Protein AF-A0A2M8S695-F1 (afdb_monomer_lite)

Radius of gyration: 12.49 Å; chains: 1; bounding box: 29×27×32 Å

pLDDT: mean 77.57, std 9.32, range [53.56, 92.5]

Secondary structure (DSSP, 8-state):
--HHHHHHHHTSTT-------S-HHHHHHHHHTTS-SEEEE--TTHHHHHHTT-----EEEE-TT-HHHHHHHHHHH--

Structure (mmCIF, N/CA/C/O backbone):
data_AF-A0A2M8S695-F1
#
_entry.id   AF-A0A2M8S695-F1
#
loop_
_atom_site.group_PDB
_atom_site.id
_atom_site.type_symbol
_atom_site.label_atom_id
_atom_site.label_alt_id
_atom_site.label_comp_id
_atom_site.label_asym_id
_atom_site.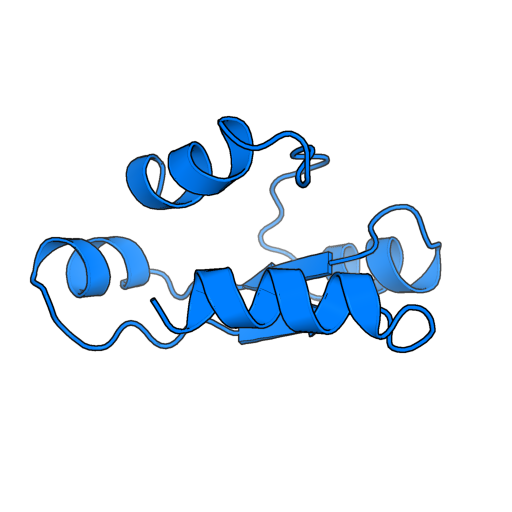label_entity_id
_atom_site.label_seq_id
_atom_site.pdbx_PDB_ins_code
_atom_site.Cartn_x
_atom_site.Cartn_y
_atom_site.Cartn_z
_atom_site.occupancy
_atom_site.B_iso_or_equiv
_atom_site.auth_seq_id
_atom_site.auth_comp_id
_atom_site.auth_asym_id
_atom_site.auth_atom_id
_atom_site.pdbx_PDB_model_num
ATOM 1 N N . MET A 1 1 ? -15.337 -2.957 4.551 1.00 53.72 1 MET A N 1
ATOM 2 C CA . MET A 1 1 ? -14.260 -2.660 3.582 1.00 53.72 1 MET A CA 1
ATOM 3 C C . MET A 1 1 ? -13.527 -1.416 4.057 1.00 53.72 1 MET A C 1
ATOM 5 O O . MET A 1 1 ? -14.166 -0.560 4.650 1.00 53.72 1 MET A O 1
ATOM 9 N N . SER A 1 2 ? -12.213 -1.334 3.850 1.00 64.44 2 SER A N 1
ATOM 10 C CA . SER A 1 2 ? -11.321 -0.281 4.370 1.00 64.44 2 SER A CA 1
ATOM 11 C C . SER A 1 2 ? -11.364 1.025 3.567 1.00 64.44 2 SER A C 1
ATOM 13 O O . SER A 1 2 ? -10.319 1.629 3.326 1.00 64.44 2 SER A O 1
ATOM 15 N N . GLU A 1 3 ? -12.538 1.428 3.080 1.00 69.19 3 GLU A N 1
ATOM 16 C CA . GLU A 1 3 ? -12.669 2.538 2.127 1.00 69.19 3 GLU A CA 1
ATOM 17 C C . GLU A 1 3 ? -12.165 3.866 2.699 1.00 69.19 3 GLU A C 1
ATOM 19 O O . GLU A 1 3 ? -11.452 4.576 1.999 1.00 69.19 3 GLU A O 1
ATOM 24 N N . ASP A 1 4 ? -12.413 4.152 3.979 1.00 70.81 4 ASP A N 1
ATOM 25 C CA . ASP A 1 4 ? -11.932 5.378 4.637 1.00 70.81 4 ASP A CA 1
ATOM 26 C C . ASP A 1 4 ? -10.402 5.479 4.660 1.00 70.81 4 ASP A C 1
ATOM 28 O O . ASP A 1 4 ? -9.829 6.543 4.427 1.00 70.81 4 ASP A O 1
ATOM 32 N N . PHE A 1 5 ? -9.724 4.353 4.896 1.00 73.94 5 PHE A N 1
ATOM 33 C CA . PHE A 1 5 ? -8.266 4.294 4.864 1.00 73.94 5 PHE A CA 1
ATOM 34 C C . PHE A 1 5 ? -7.747 4.474 3.437 1.00 73.94 5 PHE A C 1
ATOM 36 O O . PHE A 1 5 ? -6.851 5.273 3.195 1.00 73.94 5 PHE A O 1
ATOM 43 N N . ILE A 1 6 ? -8.352 3.787 2.463 1.00 75.69 6 ILE A N 1
ATOM 44 C CA . ILE A 1 6 ? -7.949 3.900 1.056 1.00 75.69 6 ILE A CA 1
ATOM 45 C C . ILE A 1 6 ? -8.207 5.316 0.516 1.00 75.69 6 ILE A C 1
ATOM 47 O O . ILE A 1 6 ? -7.424 5.819 -0.291 1.00 75.69 6 ILE A O 1
ATOM 51 N N . ASN A 1 7 ? -9.262 5.990 0.975 1.00 75.19 7 ASN A N 1
ATOM 52 C CA . ASN A 1 7 ? -9.593 7.353 0.568 1.00 75.19 7 ASN A CA 1
ATOM 53 C C . ASN A 1 7 ? -8.504 8.369 0.943 1.00 75.19 7 ASN A C 1
ATOM 55 O O . ASN A 1 7 ? -8.305 9.320 0.190 1.00 75.19 7 ASN A O 1
ATOM 59 N N . GLN A 1 8 ? -7.729 8.133 2.007 1.00 73.31 8 GLN A N 1
ATOM 60 C CA . GLN A 1 8 ? -6.572 8.976 2.343 1.00 73.31 8 GLN A CA 1
ATOM 61 C C . GLN A 1 8 ? -5.468 8.901 1.282 1.00 73.31 8 GLN A C 1
ATOM 63 O O . GLN A 1 8 ? -4.809 9.899 1.006 1.00 73.31 8 GLN A O 1
ATOM 68 N N . PHE A 1 9 ? -5.316 7.752 0.618 1.00 72.06 9 PHE A N 1
ATOM 69 C CA . PHE A 1 9 ? -4.400 7.612 -0.515 1.00 72.06 9 PHE A CA 1
ATOM 70 C C . PHE A 1 9 ? -4.986 8.236 -1.784 1.00 72.06 9 PHE A C 1
ATOM 72 O O . PHE A 1 9 ? -4.261 8.853 -2.550 1.00 72.06 9 PHE A O 1
ATOM 79 N N . ARG A 1 10 ? -6.302 8.126 -2.017 1.00 67.50 10 ARG A N 1
ATOM 80 C CA . ARG A 1 10 ? -6.943 8.707 -3.218 1.00 67.50 10 ARG A CA 1
ATOM 81 C C . ARG A 1 10 ? -6.937 10.238 -3.230 1.00 67.50 10 ARG A C 1
ATOM 83 O O . ARG A 1 10 ? -7.054 10.815 -4.305 1.00 67.50 10 ARG A O 1
ATOM 90 N N . GLY A 1 11 ? -6.847 10.874 -2.062 1.00 66.44 11 GLY A N 1
ATOM 91 C CA . GLY A 1 11 ? -6.825 12.330 -1.919 1.00 66.44 11 GLY A CA 1
ATOM 92 C C . GLY A 1 11 ? -5.448 12.980 -2.071 1.00 66.44 11 GLY A C 1
ATOM 93 O O . GLY A 1 11 ? -5.376 14.202 -1.993 1.00 66.44 11 GLY A O 1
ATOM 94 N N . SER A 1 12 ? -4.369 12.210 -2.259 1.00 69.06 12 SER A N 1
ATOM 95 C CA . SER A 1 12 ? -3.014 12.759 -2.380 1.00 69.06 12 SER A CA 1
ATOM 96 C C . SER A 1 12 ? -2.489 12.684 -3.816 1.00 69.06 12 SER A C 1
ATOM 98 O O . SER A 1 12 ? -2.735 11.716 -4.534 1.00 69.06 12 SER A O 1
ATOM 100 N N . ASP A 1 13 ? -1.688 13.674 -4.219 1.00 74.19 13 ASP A N 1
ATOM 101 C CA . ASP A 1 13 ? -1.011 13.680 -5.528 1.00 74.19 13 ASP A CA 1
ATOM 102 C C . ASP A 1 13 ? 0.070 12.587 -5.652 1.00 74.19 13 ASP A C 1
ATOM 104 O O . ASP A 1 13 ? 0.600 12.336 -6.736 1.00 74.19 13 ASP A O 1
ATOM 108 N N . TYR A 1 14 ? 0.393 11.915 -4.542 1.00 70.44 14 TYR A N 1
ATOM 109 C CA . TYR A 1 14 ? 1.436 10.895 -4.464 1.00 70.44 14 TYR A CA 1
ATOM 110 C C . TYR A 1 14 ? 0.938 9.496 -4.824 1.00 70.44 14 TYR A C 1
ATOM 112 O O . TYR A 1 14 ? 1.745 8.641 -5.189 1.00 70.44 14 TYR A O 1
ATOM 120 N N . PHE A 1 15 ? -0.371 9.237 -4.735 1.00 76.94 15 PHE A N 1
ATOM 121 C CA . PHE A 1 15 ? -0.913 7.900 -4.946 1.00 76.94 15 PHE A CA 1
ATOM 122 C C . PHE A 1 15 ? -1.997 7.874 -6.014 1.00 76.94 15 PHE A C 1
ATOM 124 O O . PHE A 1 15 ? -2.985 8.600 -5.991 1.00 76.94 15 PHE A O 1
ATOM 131 N N . ARG A 1 16 ? -1.854 6.917 -6.931 1.00 84.19 16 ARG A N 1
ATOM 132 C CA . ARG A 1 16 ? -2.913 6.528 -7.858 1.00 84.19 16 ARG A CA 1
ATOM 133 C C . ARG A 1 16 ? -3.266 5.075 -7.600 1.00 84.19 16 ARG 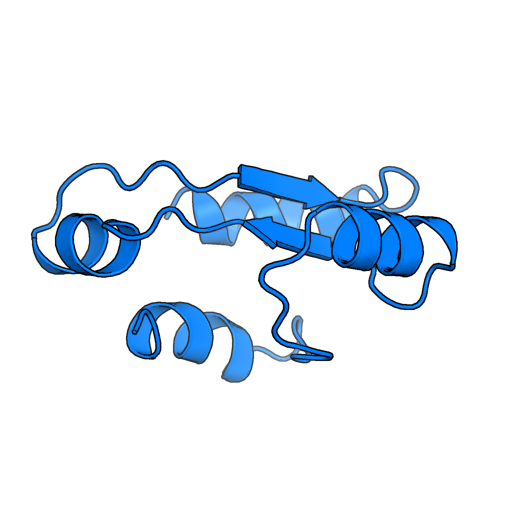A C 1
ATOM 135 O O . ARG A 1 16 ? -2.436 4.190 -7.791 1.00 84.19 16 ARG A O 1
ATOM 142 N N . LEU A 1 17 ? -4.507 4.820 -7.196 1.00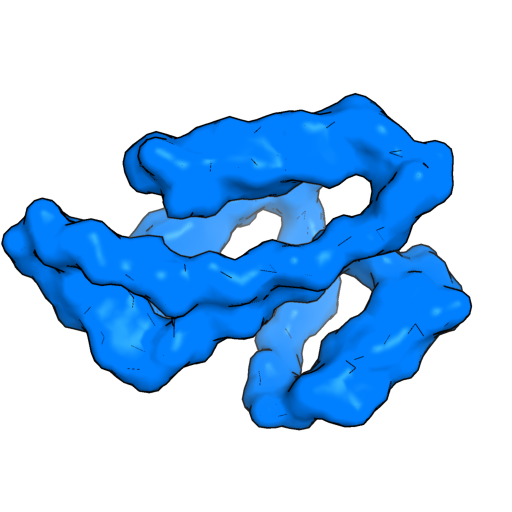 85.00 17 LEU A N 1
ATOM 143 C CA . LEU A 1 17 ? -5.005 3.457 -7.052 1.00 85.00 17 LEU A CA 1
ATOM 144 C C . LEU A 1 17 ? -5.050 2.778 -8.430 1.00 85.00 17 LEU A C 1
ATOM 146 O O . LEU A 1 17 ? -5.843 3.163 -9.285 1.00 85.00 17 LEU A O 1
ATOM 150 N N . VAL A 1 18 ? -4.204 1.766 -8.632 1.00 89.31 18 VAL A N 1
ATOM 151 C CA . VAL A 1 18 ? -4.138 1.011 -9.895 1.00 89.31 18 VAL A CA 1
ATOM 152 C C . VAL A 1 18 ? -5.098 -0.178 -9.889 1.00 89.31 18 VAL A C 1
ATOM 154 O O . VAL A 1 18 ? -5.779 -0.423 -10.883 1.00 89.31 18 VAL A O 1
ATOM 157 N N . LYS A 1 19 ? -5.148 -0.940 -8.787 1.00 88.75 19 LYS A N 1
ATOM 158 C CA . LYS A 1 19 ? -5.944 -2.169 -8.694 1.00 88.75 19 LYS A CA 1
ATOM 159 C C . LYS A 1 19 ? -6.175 -2.604 -7.245 1.00 88.75 19 LYS A C 1
ATOM 161 O O . LYS A 1 19 ? -5.281 -2.473 -6.415 1.00 88.75 19 LYS A O 1
ATOM 166 N N . TYR A 1 20 ? -7.336 -3.206 -6.987 1.00 88.75 20 TYR A N 1
ATOM 167 C CA . TYR A 1 20 ? -7.566 -4.063 -5.822 1.00 88.75 20 TYR A CA 1
ATOM 168 C C . TYR A 1 20 ? -7.296 -5.526 -6.181 1.00 88.75 20 TYR A C 1
ATOM 170 O O . TYR A 1 20 ? -7.757 -6.005 -7.219 1.00 88.75 20 TYR A O 1
ATOM 178 N N . THR A 1 21 ? -6.574 -6.245 -5.325 1.00 89.12 21 THR A N 1
ATOM 179 C CA . THR A 1 21 ? -6.381 -7.692 -5.464 1.00 89.12 21 THR A CA 1
ATOM 180 C C . THR A 1 21 ? -6.370 -8.369 -4.101 1.00 89.12 21 THR A C 1
ATOM 182 O O . THR A 1 21 ? -5.901 -7.800 -3.118 1.00 89.12 21 THR A O 1
ATOM 185 N N . GLN A 1 22 ? -6.894 -9.592 -4.053 1.00 87.81 22 GLN A N 1
ATOM 186 C CA . GLN A 1 22 ? -6.789 -10.493 -2.902 1.00 87.81 22 GLN A CA 1
ATOM 187 C C . GLN A 1 22 ? -5.677 -11.540 -3.098 1.00 87.81 22 GLN A C 1
ATOM 189 O O . GLN A 1 22 ? -5.420 -12.343 -2.207 1.00 87.81 22 GLN A O 1
ATOM 194 N N . SER A 1 23 ? -5.015 -11.553 -4.262 1.00 89.44 23 SER A N 1
ATOM 195 C CA . SER A 1 23 ? -3.979 -12.527 -4.603 1.00 89.44 23 SER A CA 1
ATOM 196 C C . SER A 1 23 ? -2.590 -11.948 -4.354 1.00 89.44 23 SER A C 1
ATOM 198 O O . SER A 1 23 ? -2.169 -10.986 -5.000 1.00 89.44 23 SER A O 1
ATOM 200 N N . TYR A 1 24 ? -1.843 -12.589 -3.454 1.00 85.62 24 TYR A N 1
ATOM 201 C CA . TYR A 1 24 ? -0.438 -12.262 -3.220 1.00 85.62 24 TYR A CA 1
ATOM 202 C C . TYR A 1 24 ? 0.406 -12.410 -4.497 1.00 85.62 24 TYR A C 1
ATOM 204 O O . TYR A 1 24 ? 1.220 -11.541 -4.807 1.00 85.62 24 TYR A O 1
ATOM 212 N N . ASP A 1 25 ? 0.176 -13.466 -5.281 1.00 91.25 25 ASP A N 1
ATOM 213 C CA . ASP A 1 25 ? 0.915 -13.710 -6.524 1.00 91.25 25 ASP A CA 1
ATOM 214 C C . ASP A 1 25 ? 0.634 -12.650 -7.587 1.00 91.25 25 ASP A C 1
ATOM 216 O O . ASP A 1 25 ? 1.527 -12.257 -8.342 1.00 91.25 25 ASP A O 1
ATOM 220 N N . GLU A 1 26 ? -0.605 -12.161 -7.662 1.00 92.50 26 GLU A N 1
ATOM 221 C CA . GLU A 1 26 ? -0.929 -11.038 -8.531 1.00 92.50 26 GLU A CA 1
ATOM 222 C C . GLU A 1 26 ? -0.212 -9.766 -8.084 1.00 92.50 26 GLU A C 1
ATOM 224 O O . GLU A 1 26 ? 0.416 -9.107 -8.916 1.00 92.50 26 GLU A O 1
ATOM 229 N N . LEU A 1 27 ? -0.236 -9.454 -6.786 1.00 89.12 27 LEU A N 1
ATOM 230 C CA . LEU A 1 27 ? 0.469 -8.291 -6.259 1.00 89.12 27 LEU A CA 1
ATOM 231 C C . LEU A 1 27 ? 1.974 -8.365 -6.554 1.00 89.12 27 LEU A C 1
ATOM 233 O O . LEU A 1 27 ? 2.559 -7.413 -7.072 1.00 89.12 27 LEU A O 1
ATOM 237 N N . LYS A 1 28 ? 2.588 -9.524 -6.302 1.00 88.31 28 LYS A N 1
ATOM 238 C CA . LYS A 1 28 ? 4.002 -9.776 -6.591 1.00 88.31 28 LYS A CA 1
ATOM 239 C C . LYS A 1 28 ? 4.316 -9.590 -8.075 1.00 88.31 28 LYS A C 1
ATOM 241 O O . LYS A 1 28 ? 5.314 -8.964 -8.417 1.00 88.31 28 LYS A O 1
ATOM 246 N N . ARG A 1 29 ? 3.457 -10.080 -8.972 1.00 91.88 29 ARG A N 1
ATOM 247 C CA . ARG A 1 29 ? 3.612 -9.905 -10.425 1.00 91.88 29 ARG A CA 1
ATOM 248 C C . ARG A 1 29 ? 3.524 -8.439 -10.841 1.00 91.88 29 ARG A C 1
ATOM 250 O O . ARG A 1 29 ? 4.296 -8.009 -11.694 1.00 91.88 29 ARG A O 1
ATOM 257 N N . LEU A 1 30 ? 2.603 -7.671 -10.260 1.00 91.38 30 LEU A N 1
ATOM 258 C CA . LEU A 1 30 ? 2.451 -6.241 -10.547 1.00 91.38 30 LEU A CA 1
ATOM 259 C C . LEU A 1 30 ? 3.681 -5.440 -10.103 1.00 91.38 30 LEU A C 1
ATOM 261 O O . LEU A 1 30 ? 4.130 -4.577 -10.856 1.00 91.38 30 LEU A O 1
ATOM 265 N N . LEU A 1 31 ? 4.250 -5.775 -8.941 1.00 87.25 31 LEU A N 1
ATOM 266 C CA . LEU A 1 31 ? 5.501 -5.191 -8.448 1.00 87.25 31 LEU A CA 1
ATOM 267 C C . LEU A 1 31 ? 6.686 -5.558 -9.351 1.00 87.25 31 LEU A C 1
ATOM 269 O O . LEU A 1 31 ? 7.366 -4.680 -9.868 1.00 87.25 31 LEU A O 1
ATOM 273 N N . LEU A 1 32 ? 6.896 -6.852 -9.624 1.00 87.94 32 LEU A N 1
ATOM 274 C CA . LEU A 1 32 ? 8.018 -7.323 -10.450 1.00 87.94 32 LEU A CA 1
ATOM 275 C C . LEU A 1 32 ? 7.960 -6.803 -11.893 1.00 87.94 32 LEU A C 1
ATOM 277 O O . LEU A 1 32 ? 8.996 -6.572 -12.510 1.00 87.94 32 LEU A O 1
ATOM 281 N N . SER A 1 33 ? 6.756 -6.606 -12.437 1.00 91.19 33 SER A N 1
ATOM 282 C CA . SER A 1 33 ? 6.557 -6.011 -13.766 1.00 91.19 33 SER A CA 1
ATOM 283 C C . SER A 1 33 ? 6.563 -4.479 -13.764 1.00 91.19 33 SER A C 1
ATOM 285 O O . SER A 1 33 ? 6.299 -3.882 -14.807 1.00 91.19 33 SER A O 1
ATOM 287 N N . ARG A 1 34 ? 6.844 -3.842 -12.615 1.00 86.75 34 ARG A N 1
ATOM 288 C CA . ARG A 1 34 ? 6.851 -2.383 -12.413 1.00 86.75 34 ARG A CA 1
ATOM 289 C C . ARG A 1 34 ? 5.560 -1.684 -12.842 1.00 86.75 34 ARG A C 1
ATOM 291 O O . ARG A 1 34 ? 5.560 -0.505 -13.183 1.00 86.75 34 ARG A O 1
ATOM 298 N N . ARG A 1 35 ? 4.432 -2.401 -12.828 1.00 89.31 35 ARG A N 1
ATOM 299 C CA . ARG A 1 35 ? 3.107 -1.808 -13.079 1.00 89.31 35 ARG A CA 1
ATOM 300 C C . ARG A 1 35 ? 2.571 -1.059 -11.865 1.00 89.31 35 ARG A C 1
ATOM 302 O O . ARG A 1 35 ? 1.699 -0.209 -12.015 1.00 89.31 35 ARG A O 1
ATOM 309 N N . VAL A 1 36 ? 3.081 -1.386 -10.683 1.00 89.56 36 VAL A N 1
ATOM 310 C CA . VAL A 1 36 ? 2.867 -0.645 -9.440 1.00 89.56 36 VAL A CA 1
ATOM 311 C C . VAL A 1 36 ? 4.206 -0.504 -8.726 1.00 89.56 36 VAL A C 1
ATOM 313 O O . VAL A 1 36 ? 5.036 -1.408 -8.794 1.00 89.56 36 VAL A O 1
ATOM 316 N N . GLN A 1 37 ? 4.406 0.614 -8.035 1.00 85.38 37 GLN A N 1
ATOM 317 C CA . GLN A 1 37 ? 5.597 0.843 -7.205 1.00 85.38 37 GLN A CA 1
ATOM 318 C C . GLN A 1 37 ? 5.406 0.308 -5.777 1.00 85.38 37 GLN A C 1
ATOM 320 O O . GLN A 1 37 ? 6.373 0.082 -5.054 1.00 85.38 37 GLN A O 1
ATOM 325 N N . VAL A 1 38 ? 4.146 0.117 -5.368 1.00 85.56 38 VAL A N 1
ATOM 326 C CA . VAL A 1 38 ? 3.752 -0.189 -3.992 1.00 85.56 38 VAL A CA 1
ATOM 327 C C . VAL A 1 38 ? 2.574 -1.157 -3.986 1.00 85.56 38 VAL A C 1
ATOM 329 O O . VAL A 1 38 ? 1.628 -1.015 -4.761 1.00 85.56 38 VAL A O 1
ATOM 332 N N . GLY A 1 39 ? 2.626 -2.120 -3.073 1.00 87.75 39 GLY A N 1
ATOM 333 C CA . GLY A 1 39 ? 1.535 -2.996 -2.685 1.00 87.75 39 GLY A CA 1
ATOM 334 C C . GLY A 1 39 ? 1.184 -2.818 -1.220 1.00 87.75 39 GLY A C 1
ATOM 335 O O . GLY A 1 39 ? 2.074 -2.860 -0.376 1.00 87.75 39 GLY A O 1
ATOM 336 N N . LEU A 1 40 ? -0.103 -2.678 -0.911 1.00 83.81 40 LEU A N 1
ATOM 337 C CA . LEU A 1 40 ? -0.604 -2.682 0.462 1.00 83.81 40 LEU A CA 1
ATOM 338 C C . LEU A 1 40 ? -1.437 -3.938 0.685 1.00 83.81 40 LEU A C 1
ATOM 340 O O . LEU A 1 40 ? -2.404 -4.185 -0.035 1.00 83.81 40 LEU A O 1
ATOM 344 N N . MET A 1 41 ? -1.062 -4.720 1.690 1.00 84.31 41 MET A N 1
ATOM 345 C CA . MET A 1 41 ? -1.832 -5.859 2.161 1.00 84.31 41 MET A CA 1
ATOM 346 C C . MET A 1 41 ? -2.427 -5.511 3.521 1.00 84.31 41 MET A C 1
ATOM 348 O O . MET A 1 41 ? -1.712 -5.285 4.500 1.00 84.31 41 MET A O 1
ATOM 352 N N . LEU A 1 42 ? -3.755 -5.449 3.554 1.00 82.19 42 LEU A N 1
ATOM 353 C CA . LEU A 1 42 ? -4.526 -5.135 4.747 1.00 82.19 42 LEU A CA 1
ATOM 354 C C . LEU A 1 42 ? -5.207 -6.419 5.237 1.00 82.19 42 LEU A C 1
ATOM 356 O O . LEU A 1 42 ? -5.885 -7.072 4.437 1.00 82.19 42 LEU A O 1
ATOM 360 N N . PRO A 1 43 ? -5.040 -6.809 6.512 1.00 79.69 43 PRO A N 1
ATOM 361 C CA . PRO A 1 43 ? -5.785 -7.929 7.071 1.00 79.69 43 PRO A CA 1
ATOM 362 C C . PRO 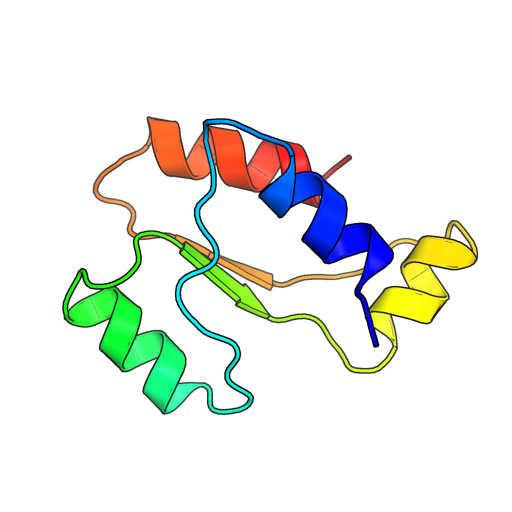A 1 43 ? -7.292 -7.631 7.092 1.00 79.69 43 PRO A C 1
ATOM 364 O O . PRO A 1 43 ? -7.723 -6.477 7.031 1.00 79.69 43 PRO A O 1
ATOM 367 N N . TYR A 1 44 ? -8.113 -8.679 7.173 1.00 80.94 44 TYR A N 1
ATOM 368 C CA . TYR A 1 44 ? -9.575 -8.564 7.077 1.00 80.94 44 TYR A CA 1
ATOM 369 C C . TYR A 1 44 ? -10.193 -7.673 8.170 1.00 80.94 44 TYR A C 1
ATOM 371 O O . TYR A 1 44 ? -11.238 -7.063 7.954 1.00 80.94 44 TYR A O 1
ATOM 379 N N . ASP A 1 45 ? -9.542 -7.579 9.328 1.00 81.56 45 ASP A N 1
ATOM 380 C CA . ASP A 1 45 ? -9.957 -6.793 10.487 1.00 81.56 45 ASP A CA 1
ATOM 381 C C . ASP A 1 45 ? -9.314 -5.399 10.538 1.00 81.56 45 ASP A C 1
ATOM 383 O O . ASP A 1 45 ? -9.613 -4.623 11.446 1.00 81.56 45 ASP A O 1
ATOM 387 N N . PHE A 1 46 ? -8.495 -5.034 9.542 1.00 82.88 46 PHE A N 1
ATOM 388 C CA . PHE A 1 46 ? -7.780 -3.757 9.495 1.00 82.88 46 PHE A CA 1
ATOM 389 C C . PHE A 1 46 ? -8.711 -2.559 9.681 1.00 82.88 46 PHE A C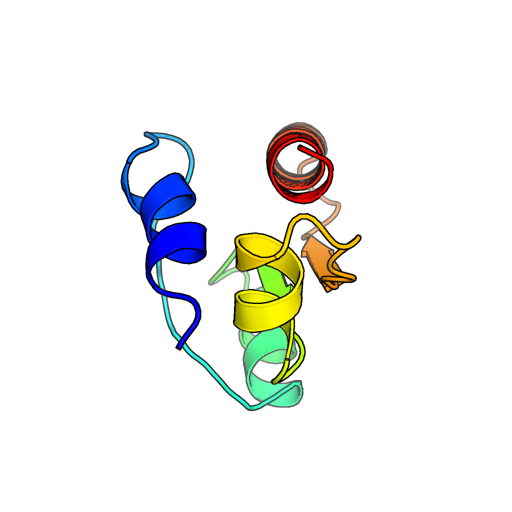 1
ATOM 391 O O . PHE A 1 46 ? -8.426 -1.673 10.477 1.00 82.88 46 PHE A O 1
ATOM 398 N N . SER A 1 47 ? -9.848 -2.534 8.975 1.00 78.69 47 SER A N 1
ATOM 399 C CA . SER A 1 47 ? -10.795 -1.409 9.055 1.00 78.69 47 SER A CA 1
ATOM 400 C C . SER A 1 47 ? -11.357 -1.242 10.459 1.00 78.69 47 SER A C 1
ATOM 402 O O . SER A 1 47 ? -11.491 -0.123 10.938 1.00 78.69 47 SER A O 1
ATOM 404 N N . TRP A 1 48 ? -11.660 -2.356 11.125 1.00 82.38 48 TRP A N 1
ATOM 405 C CA . TRP A 1 48 ? -12.170 -2.333 12.486 1.00 82.38 48 TRP A CA 1
ATOM 406 C C . TRP A 1 48 ? -11.087 -1.894 13.472 1.00 82.38 48 TRP A C 1
ATOM 408 O O . TRP A 1 48 ? -11.351 -1.048 14.322 1.00 82.38 48 TRP A O 1
ATOM 418 N N . GLN A 1 49 ? -9.860 -2.409 13.339 1.00 82.38 49 GLN A N 1
ATOM 419 C CA . GLN A 1 49 ? -8.737 -1.979 14.175 1.00 82.38 49 GLN A CA 1
ATOM 420 C C . GLN A 1 49 ? -8.479 -0.473 14.007 1.00 82.38 49 GLN A C 1
ATOM 422 O O . GLN A 1 49 ? -8.441 0.246 15.002 1.00 82.38 49 GLN A O 1
ATOM 427 N N . TYR A 1 50 ? -8.435 0.011 12.763 1.00 77.81 50 TYR A N 1
ATOM 428 C CA . TYR A 1 50 ? -8.249 1.423 12.426 1.00 77.81 50 TYR A CA 1
ATOM 429 C C . TYR A 1 50 ? -9.357 2.318 13.008 1.00 77.81 50 TYR A C 1
ATOM 431 O O . TYR A 1 50 ? -9.075 3.261 13.741 1.00 77.81 50 TYR A O 1
ATOM 439 N N . GLN A 1 51 ? -10.629 1.987 12.760 1.00 80.44 51 GLN A N 1
ATOM 440 C CA . GLN A 1 51 ? -11.770 2.781 13.240 1.00 80.44 51 GLN A CA 1
ATOM 441 C C . GLN A 1 51 ? -11.924 2.765 14.768 1.00 80.44 51 GLN A C 1
ATOM 443 O O . GLN A 1 51 ? -12.485 3.696 15.338 1.00 80.44 51 GLN A O 1
ATOM 448 N N . THR A 1 52 ? -11.435 1.722 15.446 1.00 85.19 52 THR A N 1
ATOM 449 C CA . THR A 1 52 ? -11.483 1.608 16.915 1.00 85.19 52 THR A CA 1
ATOM 450 C C . THR A 1 52 ? -10.233 2.149 17.611 1.00 85.19 52 THR A C 1
ATOM 452 O O . THR A 1 52 ? -10.088 1.967 18.821 1.00 85.19 52 THR A O 1
ATOM 455 N N . GLY A 1 53 ? -9.326 2.802 16.873 1.00 76.69 53 GLY A N 1
ATOM 456 C CA . GLY A 1 53 ? -8.092 3.375 17.420 1.00 76.69 53 GLY A CA 1
ATOM 457 C C . GLY A 1 53 ? -7.087 2.329 17.912 1.00 76.69 53 GLY A C 1
ATOM 458 O O . GLY A 1 53 ? -6.198 2.642 18.702 1.00 76.69 53 GLY A O 1
ATOM 459 N N . LYS A 1 54 ? -7.232 1.069 17.486 1.00 75.94 54 LYS A N 1
ATOM 460 C CA . LYS A 1 54 ? -6.281 -0.008 17.775 1.00 75.94 54 LYS A CA 1
ATOM 461 C C . LYS A 1 54 ? -5.168 -0.003 16.735 1.00 75.94 54 LYS A C 1
ATOM 463 O O . LYS A 1 54 ? -5.384 0.341 15.578 1.00 75.94 54 LYS A O 1
ATOM 468 N N . THR A 1 55 ? -3.980 -0.455 17.130 1.00 74.62 55 THR A N 1
ATOM 469 C CA . THR A 1 55 ? -2.849 -0.602 16.207 1.00 74.62 55 THR A CA 1
ATOM 470 C C . THR A 1 55 ? -3.195 -1.581 15.085 1.00 74.62 55 THR A C 1
ATOM 472 O O . THR A 1 55 ? -3.237 -2.791 15.311 1.00 74.62 55 THR A O 1
ATOM 475 N N . ALA A 1 56 ? -3.410 -1.055 13.880 1.00 72.25 56 ALA A N 1
ATOM 476 C CA . ALA A 1 56 ? -3.707 -1.842 12.695 1.00 72.25 56 ALA A CA 1
ATOM 477 C C . ALA A 1 56 ? -2.408 -2.278 12.001 1.00 72.25 56 ALA A C 1
ATOM 479 O O . ALA A 1 56 ? -1.648 -1.453 11.496 1.00 72.25 56 ALA A O 1
ATOM 480 N N . LYS A 1 57 ? -2.120 -3.584 11.977 1.00 68.62 57 LYS A N 1
ATOM 481 C CA . LYS A 1 57 ? -0.896 -4.110 11.344 1.00 68.62 57 LYS A CA 1
ATOM 482 C C . LYS A 1 57 ? -1.120 -4.352 9.850 1.00 68.62 57 LYS A C 1
ATOM 484 O O . LYS A 1 57 ? -1.532 -5.438 9.452 1.00 68.62 57 LYS A O 1
ATOM 489 N N . GLY A 1 58 ? -0.856 -3.340 9.027 1.00 71.56 58 GLY A N 1
ATOM 490 C CA . GLY A 1 58 ? -0.752 -3.492 7.571 1.00 71.56 58 GLY A CA 1
ATOM 491 C C . GLY A 1 58 ? 0.647 -3.947 7.137 1.00 71.56 58 GLY A C 1
ATOM 492 O O . GLY A 1 58 ? 1.631 -3.687 7.829 1.00 71.56 58 GLY A O 1
ATOM 493 N N . GLN A 1 59 ? 0.750 -4.603 5.980 1.00 75.31 59 GLN A N 1
ATOM 494 C CA . GLN A 1 59 ? 2.033 -4.890 5.332 1.00 75.31 59 GLN A CA 1
ATOM 495 C C . GLN A 1 59 ? 2.159 -4.083 4.038 1.00 75.31 59 GLN A C 1
ATOM 497 O O . GLN A 1 59 ? 1.292 -4.154 3.167 1.00 75.31 59 GLN A O 1
ATOM 502 N N . ALA A 1 60 ? 3.268 -3.358 3.896 1.00 78.31 60 ALA A N 1
ATOM 503 C CA . ALA A 1 60 ? 3.656 -2.709 2.650 1.00 78.31 60 ALA A CA 1
ATOM 504 C C . ALA A 1 60 ? 4.730 -3.532 1.936 1.00 78.31 60 ALA A C 1
ATOM 506 O O . ALA A 1 60 ? 5.692 -3.987 2.553 1.00 78.31 60 ALA A O 1
ATOM 507 N N . LEU A 1 61 ? 4.587 -3.671 0.624 1.00 79.25 61 LEU A N 1
ATOM 508 C CA . LEU A 1 61 ? 5.638 -4.125 -0.275 1.00 79.25 61 LEU A CA 1
ATOM 509 C C . LEU A 1 61 ? 5.990 -2.956 -1.188 1.00 79.25 61 LEU A C 1
ATOM 511 O O . LEU A 1 61 ? 5.117 -2.450 -1.888 1.00 79.25 61 LEU A O 1
ATOM 515 N N . VAL A 1 62 ? 7.247 -2.525 -1.182 1.00 77.19 62 VAL A N 1
ATOM 516 C CA . VAL A 1 62 ? 7.709 -1.399 -2.003 1.00 77.19 62 VAL A CA 1
ATOM 517 C C . VAL A 1 62 ? 8.831 -1.860 -2.924 1.00 77.19 62 VAL A C 1
ATOM 519 O O . VAL A 1 62 ? 9.698 -2.629 -2.505 1.00 77.19 62 VAL A O 1
ATOM 522 N N . ASP A 1 63 ? 8.819 -1.394 -4.175 1.00 72.31 63 ASP A N 1
ATOM 523 C CA . ASP A 1 63 ? 9.980 -1.501 -5.058 1.00 72.31 63 ASP A CA 1
ATOM 524 C C . ASP A 1 63 ? 11.122 -0.641 -4.486 1.00 72.31 63 ASP A C 1
ATOM 526 O O . ASP A 1 63 ? 11.084 0.588 -4.517 1.00 72.31 63 ASP A O 1
ATOM 530 N N . GLY A 1 64 ? 12.141 -1.303 -3.931 1.00 64.00 64 GLY A N 1
ATOM 531 C CA . GLY A 1 64 ? 13.267 -0.666 -3.241 1.00 64.00 64 GLY A CA 1
ATOM 532 C C . GLY A 1 64 ? 14.214 0.133 -4.142 1.00 64.00 64 GLY A C 1
ATOM 533 O O . GLY A 1 64 ? 15.211 0.653 -3.652 1.00 64.00 64 GLY A O 1
ATOM 534 N N . THR A 1 65 ? 13.942 0.221 -5.447 1.00 67.62 65 THR A N 1
ATOM 535 C CA . THR A 1 65 ? 14.728 1.050 -6.372 1.00 67.62 65 THR A CA 1
ATOM 536 C C . THR A 1 65 ? 14.431 2.550 -6.248 1.00 67.62 65 THR A C 1
ATOM 538 O O . THR A 1 65 ? 15.248 3.357 -6.686 1.00 67.62 65 THR A O 1
ATOM 541 N N . ASP A 1 66 ? 13.322 2.930 -5.599 1.00 69.19 66 ASP A N 1
ATOM 542 C CA . ASP A 1 66 ? 12.956 4.320 -5.306 1.00 69.19 66 ASP A CA 1
ATOM 543 C C . ASP A 1 66 ? 12.736 4.531 -3.795 1.00 69.19 66 ASP A C 1
ATOM 545 O O . ASP A 1 66 ? 11.641 4.356 -3.248 1.00 69.19 66 ASP A O 1
ATOM 549 N N . SER A 1 67 ? 13.810 4.931 -3.111 1.00 66.62 67 SER A N 1
ATOM 550 C CA . SER A 1 67 ? 13.818 5.189 -1.666 1.00 66.62 67 SER A CA 1
ATOM 551 C C . SER A 1 67 ? 12.888 6.330 -1.239 1.00 66.62 67 SER A C 1
ATOM 553 O O . SER A 1 67 ? 12.390 6.318 -0.113 1.00 66.62 67 SER A O 1
ATOM 555 N N . ASN A 1 68 ? 12.626 7.310 -2.113 1.00 70.12 68 ASN A N 1
ATOM 556 C CA . ASN A 1 68 ? 11.713 8.410 -1.796 1.00 70.12 68 ASN A CA 1
ATOM 557 C C . ASN A 1 68 ? 10.269 7.908 -1.760 1.00 70.12 68 ASN A C 1
ATOM 559 O O . ASN A 1 68 ? 9.551 8.177 -0.796 1.00 70.12 68 ASN A O 1
ATOM 563 N N . THR A 1 69 ? 9.875 7.109 -2.754 1.00 69.19 69 THR A N 1
ATOM 564 C CA . THR A 1 69 ? 8.551 6.474 -2.790 1.00 69.19 69 THR A CA 1
ATOM 565 C C . THR A 1 69 ? 8.340 5.561 -1.576 1.00 69.19 69 THR A C 1
ATOM 567 O O . THR A 1 69 ? 7.279 5.603 -0.952 1.00 69.19 69 THR A O 1
ATOM 570 N N . ALA A 1 70 ? 9.361 4.800 -1.163 1.00 68.50 70 ALA A N 1
ATOM 571 C CA . ALA A 1 70 ? 9.285 3.958 0.034 1.00 68.50 70 ALA A CA 1
ATOM 572 C C . ALA A 1 70 ? 9.050 4.747 1.328 1.00 68.50 70 ALA A C 1
ATOM 574 O O . ALA A 1 70 ? 8.187 4.372 2.122 1.00 68.50 70 ALA A O 1
ATOM 575 N N . ASN A 1 71 ? 9.763 5.856 1.529 1.00 70.06 71 ASN A N 1
ATOM 576 C CA . ASN A 1 71 ? 9.600 6.680 2.728 1.00 70.06 71 ASN A CA 1
ATOM 577 C C . ASN A 1 71 ? 8.223 7.355 2.794 1.00 70.06 71 ASN A C 1
ATOM 579 O O . ASN A 1 71 ? 7.615 7.387 3.864 1.00 70.06 71 ASN A O 1
ATOM 583 N N . ILE A 1 72 ? 7.698 7.836 1.659 1.00 70.00 72 ILE A N 1
ATOM 584 C CA . ILE A 1 72 ? 6.349 8.423 1.589 1.00 70.00 72 ILE A CA 1
ATOM 585 C C . ILE A 1 72 ? 5.301 7.378 1.986 1.00 70.00 72 ILE A C 1
ATOM 587 O O . ILE A 1 72 ? 4.439 7.649 2.814 1.00 70.00 72 ILE A O 1
ATOM 591 N N . VAL A 1 73 ? 5.402 6.159 1.456 1.00 69.00 73 VAL A N 1
ATOM 592 C CA . VAL A 1 73 ? 4.480 5.059 1.780 1.00 69.00 73 VAL A CA 1
ATOM 593 C C . VAL A 1 73 ? 4.522 4.701 3.259 1.00 69.00 73 VAL A C 1
ATOM 595 O O . VAL A 1 73 ? 3.474 4.565 3.886 1.00 69.00 73 VAL A O 1
ATOM 598 N N . LEU A 1 74 ? 5.721 4.556 3.825 1.00 69.38 74 LEU A N 1
ATOM 599 C CA . LEU A 1 74 ? 5.885 4.198 5.233 1.00 69.38 74 LEU A CA 1
ATOM 600 C C . LEU A 1 74 ? 5.295 5.264 6.164 1.00 69.38 74 LEU A C 1
ATOM 602 O O . LEU A 1 74 ? 4.654 4.902 7.148 1.00 69.38 74 LEU A O 1
ATOM 606 N N . GLY A 1 75 ? 5.427 6.549 5.818 1.00 66.06 75 GLY A N 1
ATOM 607 C CA . GLY A 1 75 ? 4.822 7.649 6.573 1.00 66.06 75 GLY A CA 1
ATOM 608 C C . GLY A 1 75 ? 3.294 7.570 6.665 1.00 66.06 75 GLY A C 1
ATOM 609 O O . GLY A 1 75 ? 2.739 7.878 7.712 1.00 66.06 75 GLY A O 1
ATOM 610 N N . TYR A 1 76 ? 2.613 7.094 5.617 1.00 64.81 76 TYR A N 1
ATOM 611 C CA . TYR A 1 76 ? 1.148 6.940 5.610 1.00 64.81 76 TYR A CA 1
ATOM 612 C C . TYR A 1 76 ? 0.652 5.658 6.299 1.00 64.81 76 TYR A C 1
ATOM 614 O O . TYR A 1 76 ? -0.527 5.554 6.619 1.00 64.81 76 TYR A O 1
ATOM 622 N N . ILE A 1 77 ? 1.524 4.666 6.509 1.00 66.12 77 ILE A N 1
ATOM 623 C CA . ILE A 1 77 ? 1.168 3.400 7.179 1.00 66.12 77 ILE A CA 1
ATOM 624 C C . ILE A 1 77 ? 1.401 3.481 8.692 1.00 66.12 77 ILE A C 1
ATOM 626 O O . ILE A 1 77 ? 0.777 2.741 9.447 1.00 66.12 77 ILE A O 1
ATOM 630 N N . GLN A 1 78 ? 2.314 4.348 9.134 1.00 63.34 78 GLN A N 1
ATOM 631 C CA . GLN A 1 78 ? 2.659 4.530 10.548 1.00 63.34 78 GLN A CA 1
ATOM 632 C C . GLN A 1 78 ? 1.849 5.631 11.255 1.00 63.34 78 GLN A C 1
ATOM 634 O O . GLN A 1 78 ? 2.011 5.787 12.466 1.00 63.34 78 GLN A O 1
ATOM 639 N N . ALA A 1 79 ? 1.031 6.387 10.515 1.00 53.56 79 ALA A N 1
ATOM 640 C CA . ALA A 1 79 ? 0.216 7.493 11.022 1.00 53.56 79 ALA A CA 1
ATOM 641 C C . ALA A 1 79 ? -1.123 7.038 11.622 1.00 53.56 79 ALA A C 1
ATOM 643 O O . ALA A 1 79 ? -1.723 6.069 11.098 1.00 53.56 79 ALA A O 1
#

Sequence (79 aa):
MSEDFINQFRGSDYFRLVKYTQSYDELKRLLLSRRVQVGLMLPYDFSWQYQTGKT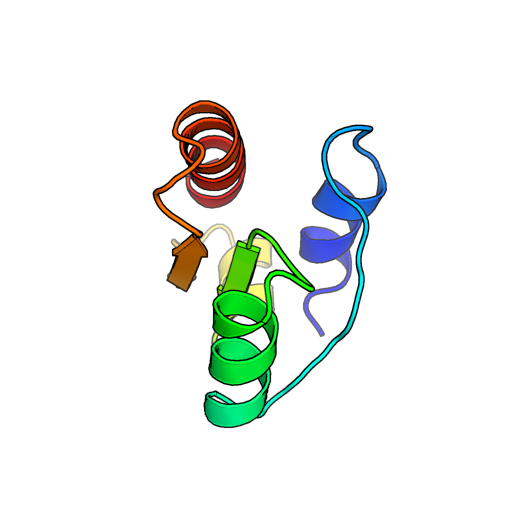AKGQALVDGTDSNTANIVLGYIQA

Foldseek 3Di:
DQVVLVVVQVPDPLHDDDDDDPDPVVVVVCCVVVVDQKDKDFPPCQNVCVVVVHQGDIDMDGDPVDPVNVVVVVVSNVD